Protein AF-A0AAW0LXF6-F1 (afdb_monomer)

Solvent-accessible surface area (backbone atoms only — not comparable to full-atom values): 4292 Å² total; per-residue (Å²): 130,85,80,82,53,78,89,75,52,65,90,86,74,71,96,76,80,51,74,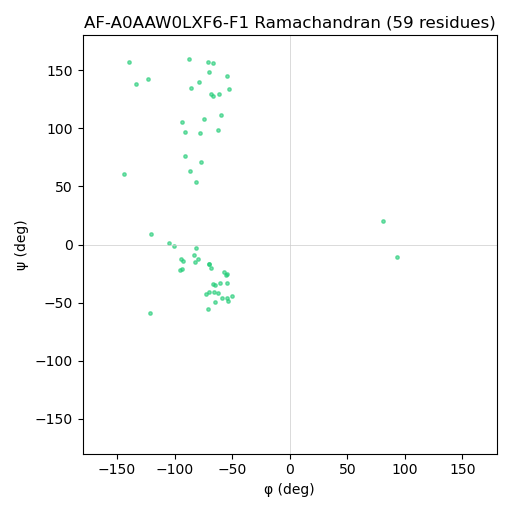69,49,46,45,66,68,36,50,51,32,47,76,76,65,45,44,86,83,35,66,87,61,78,88,75,65,78,87,80,52,57,83,86,52,54,87,75,57,81,79,84,122

Secondary structure (DSSP, 8-state):
-----GGGSPTT------HHHIIIIIIHHHHTT-TTTTTTS----TTTS-TTTGGG-----

Radius of gyration: 13.53 Å; Cα contacts (8 Å, |Δi|>4): 17; chains: 1; bounding box: 31×27×31 Å

Structure (mmCIF, N/CA/C/O backbone):
data_AF-A0AAW0LXF6-F1
#
_entry.id   AF-A0AAW0LXF6-F1
#
loop_
_atom_site.group_PDB
_atom_site.id
_atom_site.type_symbol
_atom_site.label_atom_id
_atom_site.label_alt_id
_atom_site.label_comp_id
_atom_site.label_asym_id
_atom_site.label_entity_id
_atom_site.label_seq_id
_atom_site.pdbx_PDB_ins_code
_atom_site.Cartn_x
_atom_site.Cartn_y
_atom_site.Cartn_z
_atom_site.occupancy
_atom_site.B_iso_or_equiv
_atom_site.auth_seq_id
_atom_site.auth_comp_id
_atom_site.auth_asym_id
_atom_site.auth_atom_id
_atom_site.pdbx_PDB_model_num
ATOM 1 N N . MET A 1 1 ? -20.510 -0.717 -0.289 1.00 48.88 1 MET A N 1
ATOM 2 C CA . MET A 1 1 ? -19.657 0.141 -1.132 1.00 48.8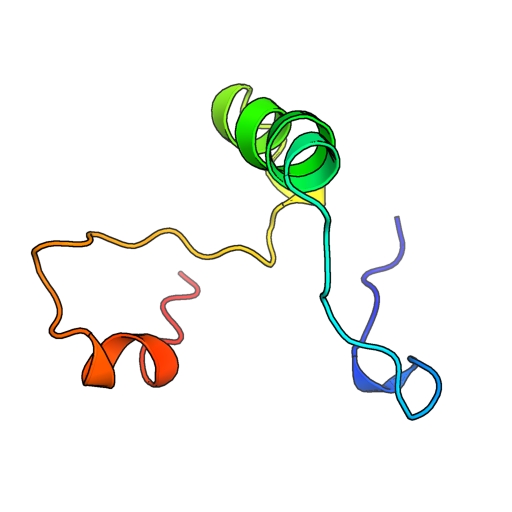8 1 MET A CA 1
ATOM 3 C C . MET A 1 1 ? -19.482 -0.594 -2.446 1.00 48.88 1 MET A C 1
ATOM 5 O O . MET A 1 1 ? -19.177 -1.781 -2.401 1.00 48.88 1 MET A O 1
ATOM 9 N N . GLU A 1 2 ? -19.822 0.024 -3.576 1.00 50.09 2 GLU A N 1
ATOM 10 C CA . GLU A 1 2 ? -19.691 -0.626 -4.885 1.00 50.09 2 GLU A CA 1
ATOM 11 C C . GLU A 1 2 ? -18.223 -0.974 -5.138 1.00 50.09 2 GLU A C 1
ATOM 13 O O . GLU A 1 2 ? -17.331 -0.146 -4.958 1.00 50.09 2 GLU A O 1
ATOM 18 N N . LYS A 1 3 ? -17.973 -2.230 -5.510 1.00 54.19 3 LYS A N 1
ATOM 19 C CA . LYS A 1 3 ? -16.655 -2.710 -5.915 1.00 54.19 3 LYS A CA 1
ATOM 20 C C . LYS A 1 3 ? -16.225 -1.882 -7.127 1.00 54.19 3 LYS A C 1
ATOM 22 O O . LYS A 1 3 ? -16.834 -2.009 -8.187 1.00 54.19 3 LYS A O 1
ATOM 27 N N . LEU A 1 4 ? -15.208 -1.033 -6.977 1.00 57.25 4 LEU A N 1
ATOM 28 C CA . LEU A 1 4 ? -14.637 -0.285 -8.097 1.00 57.25 4 LEU A CA 1
ATOM 29 C C . LEU A 1 4 ? -14.061 -1.299 -9.094 1.00 57.25 4 LEU A C 1
ATOM 31 O O . LEU A 1 4 ? -12.985 -1.855 -8.877 1.00 57.25 4 LEU A O 1
ATOM 35 N N . SER A 1 5 ? -14.813 -1.606 -10.153 1.00 65.12 5 SER A N 1
ATOM 36 C CA . SER A 1 5 ? -14.273 -2.362 -11.279 1.00 65.12 5 SER A CA 1
ATOM 37 C C . SER A 1 5 ? -13.229 -1.490 -11.962 1.00 65.12 5 SER A C 1
ATOM 39 O O . SER A 1 5 ? -13.520 -0.345 -12.314 1.00 65.12 5 SER A O 1
ATOM 41 N N . LEU A 1 6 ? -12.028 -2.034 -12.165 1.00 67.69 6 LEU A N 1
ATOM 42 C CA . LEU A 1 6 ? -10.970 -1.367 -12.925 1.00 67.69 6 LEU A CA 1
ATOM 43 C C . LEU A 1 6 ? -11.446 -0.985 -14.337 1.00 67.69 6 LEU A C 1
ATOM 45 O O . LEU A 1 6 ? -10.980 0.014 -14.879 1.00 67.69 6 LEU A O 1
ATOM 49 N N . ASP A 1 7 ? -12.429 -1.713 -14.876 1.00 72.88 7 ASP A N 1
ATOM 50 C CA . ASP A 1 7 ? -13.030 -1.476 -16.193 1.00 72.88 7 ASP A CA 1
ATOM 51 C C . ASP A 1 7 ? -13.888 -0.198 -16.255 1.00 72.88 7 ASP A C 1
ATOM 53 O O . ASP A 1 7 ? -14.183 0.295 -17.341 1.00 72.88 7 ASP A O 1
ATOM 57 N N . HIS A 1 8 ? -14.289 0.355 -15.105 1.00 80.19 8 HIS A N 1
ATOM 58 C CA . HIS A 1 8 ? -15.094 1.581 -15.022 1.00 80.19 8 HIS A CA 1
ATOM 59 C C . HIS A 1 8 ? -14.267 2.831 -14.695 1.00 80.19 8 HIS A C 1
ATOM 61 O O . HIS A 1 8 ? -14.821 3.929 -14.606 1.00 80.19 8 HIS A O 1
ATOM 67 N N . LEU A 1 9 ? -12.954 2.696 -14.492 1.00 83.75 9 LEU A N 1
ATOM 68 C CA . LEU A 1 9 ? -12.1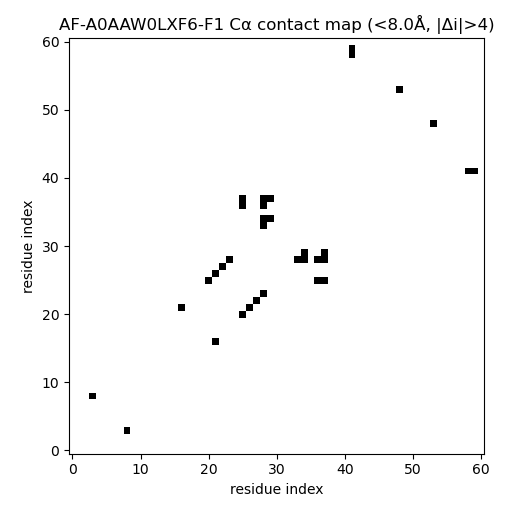03 3.842 -14.199 1.00 83.75 9 LEU A CA 1
ATOM 69 C C . LEU A 1 9 ? -11.778 4.621 -15.482 1.00 83.75 9 LEU A C 1
ATOM 71 O O . LEU A 1 9 ? -11.476 4.014 -16.513 1.00 83.75 9 LEU A O 1
ATOM 75 N N . PRO A 1 10 ? -11.775 5.967 -15.432 1.00 88.56 10 PRO A N 1
ATOM 76 C CA . PRO A 1 10 ? -11.298 6.771 -16.545 1.00 88.56 10 PRO A CA 1
ATOM 77 C C . PRO A 1 10 ? -9.874 6.368 -16.968 1.00 88.56 10 PRO A C 1
ATOM 79 O O . PRO A 1 10 ? -9.037 6.044 -16.113 1.00 88.56 10 PRO A O 1
ATOM 82 N N . PRO A 1 11 ? -9.553 6.431 -18.272 1.00 87.69 11 PRO A N 1
ATOM 83 C CA . PRO A 1 11 ? -8.196 6.205 -18.747 1.00 87.69 11 PRO A CA 1
ATOM 84 C C . PRO A 1 11 ? -7.186 7.089 -18.004 1.00 87.69 11 PRO A C 1
ATOM 86 O O . PRO A 1 11 ? -7.401 8.285 -17.826 1.00 87.69 11 PRO A O 1
ATOM 89 N N . GLY A 1 12 ? -6.073 6.494 -17.570 1.00 86.75 12 GLY A N 1
ATOM 90 C CA . GLY A 1 12 ? -5.008 7.196 -16.846 1.00 86.75 12 GLY A CA 1
ATOM 91 C C . GLY A 1 12 ? -5.124 7.158 -15.321 1.00 86.75 12 GLY A C 1
ATOM 92 O O . GLY A 1 12 ? -4.140 7.455 -14.646 1.00 86.75 12 GLY A O 1
ATOM 93 N N . VAL A 1 13 ? -6.251 6.713 -14.757 1.00 88.50 13 VAL A N 1
ATOM 94 C CA . VAL A 1 13 ? -6.339 6.462 -13.312 1.00 88.50 13 VAL A CA 1
ATOM 95 C C . VAL A 1 13 ? -5.466 5.261 -12.947 1.00 88.50 13 VAL A C 1
ATOM 97 O O . VAL A 1 13 ? -5.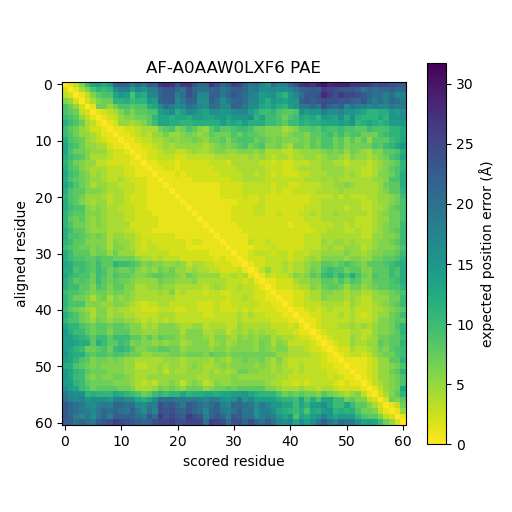518 4.200 -13.581 1.00 88.50 13 VAL A O 1
ATOM 100 N N . ARG A 1 14 ? -4.620 5.445 -11.933 1.00 88.50 14 ARG A N 1
ATOM 101 C CA . ARG A 1 14 ? -3.684 4.446 -11.412 1.00 88.50 14 ARG A CA 1
ATOM 102 C C . ARG A 1 14 ? -3.645 4.524 -9.894 1.00 88.50 14 ARG A C 1
ATOM 104 O O . ARG A 1 14 ? -3.943 5.560 -9.305 1.00 88.50 14 ARG A O 1
ATOM 111 N N . PHE A 1 15 ? -3.233 3.427 -9.276 1.00 88.94 15 PHE A N 1
ATOM 112 C CA . PHE A 1 15 ? -2.896 3.413 -7.863 1.00 88.94 15 PHE A CA 1
ATOM 113 C C . PHE A 1 15 ? -1.546 4.116 -7.661 1.00 88.94 15 PHE A C 1
ATOM 115 O O . PHE A 1 1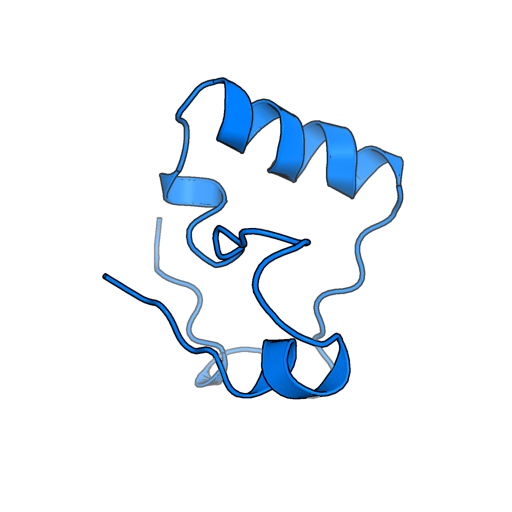5 ? -0.514 3.601 -8.084 1.00 88.94 15 PHE A O 1
ATOM 122 N N . SER A 1 16 ? -1.567 5.314 -7.075 1.00 93.25 16 SER A N 1
ATOM 123 C CA . SER A 1 16 ? -0.373 6.134 -6.821 1.00 93.25 16 SER A CA 1
ATOM 124 C C . SER A 1 16 ? -0.491 6.893 -5.486 1.00 93.25 16 SER A C 1
ATOM 126 O O . SER A 1 16 ? -0.527 8.127 -5.494 1.00 93.25 16 SER A O 1
ATOM 128 N N . PRO A 1 17 ? -0.615 6.186 -4.345 1.00 93.50 17 PRO A N 1
ATOM 129 C CA . PRO A 1 17 ? -0.743 6.814 -3.032 1.00 93.50 17 PRO A CA 1
ATOM 130 C C . PRO A 1 17 ? 0.569 7.465 -2.567 1.00 93.50 17 PRO A C 1
ATOM 132 O O . PRO A 1 17 ? 1.659 7.061 -2.972 1.00 93.50 17 PRO A O 1
ATOM 135 N N . LYS A 1 18 ? 0.465 8.440 -1.664 1.00 95.88 18 LYS A N 1
ATOM 136 C CA . LYS A 1 18 ? 1.588 9.028 -0.914 1.00 95.88 18 LYS A CA 1
ATOM 137 C C . LYS A 1 18 ? 1.860 8.243 0.369 1.00 95.88 18 LYS A C 1
ATOM 139 O O . LYS A 1 18 ? 0.950 7.614 0.900 1.00 95.88 18 LYS A O 1
ATOM 144 N N . ASP A 1 19 ? 3.055 8.375 0.944 1.00 96.81 19 ASP A N 1
ATOM 145 C CA . ASP A 1 19 ? 3.425 7.669 2.185 1.00 96.81 19 ASP A CA 1
ATOM 146 C C . ASP A 1 19 ? 2.395 7.815 3.326 1.00 96.81 19 ASP A C 1
ATOM 148 O O . ASP A 1 19 ? 2.029 6.799 3.924 1.00 96.81 19 ASP A O 1
ATOM 152 N N . PRO A 1 20 ? 1.836 9.015 3.612 1.00 97.31 20 PRO A N 1
ATOM 153 C CA . PRO A 1 20 ? 0.813 9.144 4.650 1.00 97.31 20 PRO A CA 1
ATOM 154 C C . PRO A 1 20 ? -0.479 8.398 4.301 1.00 97.31 20 PRO A C 1
ATOM 156 O O . PRO A 1 20 ? -1.122 7.831 5.178 1.00 97.31 20 PRO A O 1
ATOM 159 N N . GLU A 1 21 ? -0.848 8.362 3.021 1.00 94.62 21 GLU A N 1
ATOM 160 C CA . GLU A 1 21 ? -2.039 7.655 2.545 1.00 94.62 21 GLU A CA 1
ATOM 161 C C . GLU A 1 21 ? -1.841 6.140 2.655 1.00 94.62 21 GLU A C 1
ATOM 163 O O . GLU A 1 21 ? -2.748 5.449 3.111 1.00 94.62 21 GLU A O 1
ATOM 168 N N . VAL A 1 22 ? -0.645 5.630 2.325 1.00 94.44 22 VAL A N 1
ATOM 169 C CA . VAL A 1 22 ? -0.262 4.216 2.512 1.00 94.44 22 VAL A CA 1
ATOM 170 C C . VAL A 1 22 ? -0.490 3.778 3.960 1.00 94.44 22 VAL A C 1
ATOM 172 O O . VAL A 1 22 ? -1.117 2.747 4.217 1.00 94.44 22 VAL A O 1
ATOM 175 N N . ILE A 1 23 ? -0.013 4.578 4.913 1.00 94.94 23 ILE A N 1
ATOM 176 C CA . ILE A 1 23 ? -0.096 4.260 6.340 1.00 94.94 23 ILE A CA 1
ATOM 177 C C . ILE A 1 23 ? -1.539 4.365 6.842 1.00 94.94 23 ILE A C 1
ATOM 179 O O . ILE A 1 23 ? -2.067 3.402 7.401 1.00 94.94 23 ILE A O 1
ATOM 183 N N . GLU A 1 24 ? -2.172 5.522 6.651 1.00 94.06 24 GLU A N 1
ATOM 184 C CA . GLU A 1 24 ? -3.468 5.840 7.259 1.00 94.06 24 GLU A CA 1
ATOM 185 C C . GLU A 1 24 ? -4.627 5.074 6.619 1.00 94.06 24 GLU A C 1
ATOM 187 O O . GLU A 1 24 ? -5.494 4.570 7.329 1.00 94.06 24 GLU A O 1
ATOM 192 N N . LEU A 1 25 ? -4.646 4.964 5.289 1.00 91.56 25 LEU A N 1
ATOM 193 C CA . LEU A 1 25 ? -5.805 4.440 4.561 1.00 91.56 25 LEU A CA 1
ATOM 194 C C . LEU A 1 25 ? -5.716 2.941 4.283 1.00 91.56 25 LEU A C 1
ATOM 196 O O . LEU A 1 25 ? -6.749 2.307 4.069 1.00 91.56 25 LEU A O 1
ATOM 200 N N . TYR A 1 26 ? -4.514 2.359 4.299 1.00 92.44 26 TYR A N 1
ATOM 201 C CA . TYR A 1 26 ? -4.328 0.962 3.909 1.00 92.44 26 TYR A CA 1
ATOM 202 C C . TYR A 1 26 ? -3.721 0.115 5.024 1.00 92.44 26 TYR A C 1
ATOM 204 O O . TYR A 1 26 ? -4.354 -0.840 5.472 1.00 92.44 26 TYR A O 1
ATOM 212 N N . LEU A 1 27 ? -2.532 0.461 5.523 1.00 93.38 27 LEU A N 1
ATOM 213 C CA . LEU A 1 27 ? -1.847 -0.371 6.518 1.00 93.38 27 LEU A CA 1
ATOM 214 C C . LEU A 1 27 ? -2.611 -0.443 7.843 1.00 93.38 27 LEU A C 1
ATOM 216 O O . LEU A 1 27 ? -2.856 -1.541 8.342 1.00 93.38 27 LEU A O 1
ATOM 220 N N . LYS A 1 28 ? -3.036 0.700 8.398 1.00 93.62 28 LYS A N 1
ATOM 221 C CA . LYS A 1 28 ? -3.808 0.719 9.654 1.00 93.62 28 LYS A CA 1
ATOM 222 C C . LYS A 1 28 ? -5.105 -0.076 9.538 1.00 93.62 28 LYS A C 1
ATOM 224 O O . LYS A 1 28 ? -5.400 -0.890 10.408 1.00 93.62 28 LYS A O 1
ATOM 229 N N . ASN A 1 29 ? -5.841 0.120 8.446 1.00 91.56 29 ASN A N 1
ATOM 230 C CA . ASN A 1 29 ? -7.102 -0.577 8.202 1.00 91.56 29 ASN A CA 1
ATOM 231 C C . ASN A 1 29 ? -6.910 -2.093 8.104 1.00 91.56 29 ASN A C 1
ATOM 233 O O . ASN A 1 29 ? -7.682 -2.835 8.705 1.00 91.56 29 ASN A O 1
ATOM 237 N N . LYS A 1 30 ? -5.849 -2.550 7.428 1.00 90.31 30 LYS A N 1
ATOM 238 C CA . LYS A 1 30 ? -5.529 -3.978 7.323 1.00 90.31 30 LYS A CA 1
ATOM 239 C C . LYS A 1 30 ? -5.147 -4.594 8.674 1.00 90.31 30 LYS A C 1
ATOM 241 O O . LYS A 1 30 ? -5.618 -5.668 9.015 1.00 90.31 30 LYS A O 1
ATOM 246 N N . ILE A 1 31 ? -4.372 -3.887 9.500 1.00 91.00 31 ILE A N 1
ATOM 247 C CA . ILE A 1 31 ? -3.967 -4.374 10.835 1.00 91.00 31 ILE A CA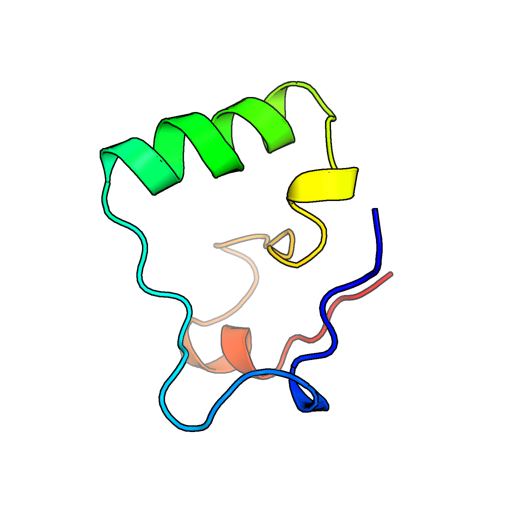 1
ATOM 248 C C . ILE A 1 31 ? -5.160 -4.493 11.799 1.00 91.00 31 IL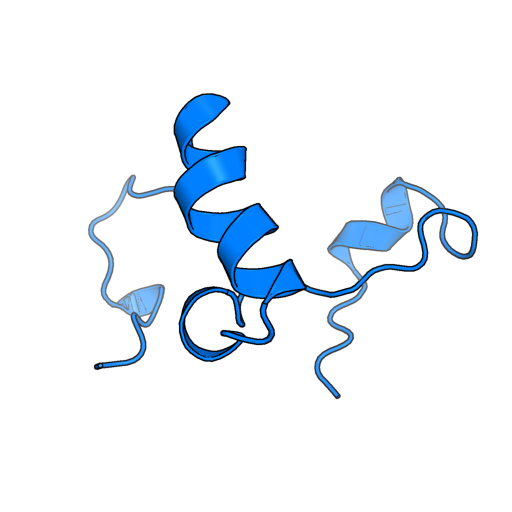E A C 1
ATOM 250 O O . ILE A 1 31 ? -5.185 -5.384 12.644 1.00 91.00 31 ILE A O 1
ATOM 254 N N . ILE A 1 32 ? -6.152 -3.609 11.682 1.00 92.81 32 ILE A N 1
ATOM 255 C CA . ILE A 1 32 ? -7.357 -3.612 12.532 1.00 92.81 32 ILE A CA 1
ATOM 256 C C . ILE A 1 32 ? -8.403 -4.635 12.027 1.00 92.81 32 ILE A C 1
ATOM 258 O O . ILE A 1 32 ? -9.431 -4.843 12.670 1.00 92.81 32 ILE A O 1
ATOM 262 N N . GLY A 1 33 ? -8.141 -5.313 10.902 1.00 86.62 33 GLY A N 1
ATOM 263 C CA . GLY A 1 33 ? -9.036 -6.312 10.309 1.00 86.62 33 GLY A CA 1
ATOM 264 C C . GLY A 1 33 ? -10.171 -5.713 9.474 1.00 86.62 33 GLY A C 1
ATOM 265 O O . GLY A 1 33 ? -11.196 -6.361 9.256 1.00 86.62 33 GLY A O 1
ATOM 266 N N . ASN A 1 34 ? -10.030 -4.466 9.011 1.00 86.62 34 ASN A N 1
ATOM 267 C CA . ASN A 1 34 ? -10.974 -3.846 8.082 1.00 86.62 34 ASN A CA 1
ATOM 268 C C . ASN A 1 34 ? -10.616 -4.181 6.620 1.00 86.62 34 ASN A C 1
ATOM 270 O O . ASN A 1 34 ? -10.310 -3.304 5.809 1.00 86.62 34 ASN A O 1
ATOM 274 N N . ASP A 1 35 ? -10.671 -5.468 6.278 1.00 81.69 35 ASP A N 1
ATOM 275 C CA . ASP A 1 35 ? -10.217 -5.985 4.977 1.00 81.69 35 ASP A CA 1
ATOM 276 C C . ASP A 1 35 ? -11.117 -5.571 3.809 1.00 81.69 35 ASP A C 1
ATOM 278 O O . ASP A 1 35 ? -10.713 -5.623 2.649 1.00 81.69 35 ASP A O 1
ATOM 282 N N . LYS A 1 36 ? -12.342 -5.113 4.088 1.00 82.38 36 LYS A N 1
ATOM 283 C CA . LYS A 1 36 ? -13.295 -4.686 3.052 1.00 82.38 36 LYS A CA 1
ATOM 284 C C . LYS A 1 36 ? -12.772 -3.525 2.212 1.00 82.38 36 LYS A C 1
ATOM 286 O O . LYS A 1 36 ? -13.069 -3.476 1.022 1.00 82.38 36 LYS A O 1
ATOM 291 N N . ASP A 1 37 ? -11.994 -2.631 2.815 1.00 81.19 37 ASP A N 1
ATOM 292 C CA . ASP A 1 37 ? -11.460 -1.442 2.144 1.00 81.19 37 ASP A CA 1
ATOM 293 C C . ASP A 1 37 ? -10.048 -1.670 1.584 1.00 81.19 37 ASP A C 1
ATOM 295 O O . ASP A 1 37 ? -9.564 -0.887 0.769 1.00 81.19 37 ASP A O 1
ATOM 299 N N . THR A 1 38 ? -9.391 -2.765 1.977 1.00 87.00 38 THR A N 1
ATOM 300 C CA . THR A 1 38 ? -8.000 -3.089 1.617 1.00 87.00 38 THR A CA 1
ATOM 301 C C . THR A 1 38 ? -7.866 -4.421 0.872 1.00 87.00 38 THR A C 1
ATOM 303 O O . THR A 1 38 ? -6.750 -4.858 0.595 1.00 87.00 38 THR A O 1
ATOM 306 N N . TRP A 1 39 ? -8.991 -5.028 0.468 1.00 83.50 39 TRP A N 1
ATOM 307 C CA . TRP A 1 39 ? -9.084 -6.346 -0.184 1.00 83.50 39 TRP A CA 1
ATOM 308 C C . TRP A 1 39 ? -8.224 -6.496 -1.444 1.00 83.50 39 TRP A C 1
ATOM 310 O O . TRP A 1 39 ? -7.866 -7.603 -1.836 1.00 83.50 39 TRP A O 1
ATOM 320 N N . PHE A 1 40 ? -7.915 -5.385 -2.111 1.00 83.25 40 PHE A N 1
ATOM 321 C CA . PHE A 1 40 ? -7.125 -5.367 -3.337 1.00 83.25 40 PHE A CA 1
ATOM 322 C C . PHE A 1 40 ? -5.608 -5.388 -3.082 1.00 83.25 40 PHE A C 1
ATOM 324 O O . PHE A 1 40 ? -4.842 -5.544 -4.032 1.00 83.25 40 PHE A O 1
ATOM 331 N N . ILE A 1 41 ? -5.164 -5.231 -1.829 1.00 87.69 41 ILE A N 1
ATOM 332 C CA . ILE A 1 41 ? -3.765 -5.385 -1.420 1.00 87.69 41 ILE A CA 1
ATOM 333 C C . ILE A 1 41 ? -3.585 -6.835 -0.952 1.00 87.69 41 ILE A C 1
ATOM 335 O O . ILE A 1 41 ? -4.045 -7.167 0.146 1.00 87.69 41 ILE A O 1
ATOM 339 N N . PRO A 1 42 ? -2.928 -7.707 -1.737 1.00 84.62 42 PRO A N 1
ATOM 340 C CA . PRO A 1 42 ? -2.760 -9.108 -1.369 1.00 84.62 42 PRO A CA 1
ATOM 341 C C . PRO A 1 42 ? -1.859 -9.262 -0.141 1.00 84.62 42 PRO A C 1
ATOM 343 O O . PRO A 1 42 ? -1.045 -8.393 0.183 1.00 84.62 42 PRO A O 1
ATOM 346 N N . GLU A 1 43 ? -2.011 -10.376 0.566 1.00 85.31 43 GLU A N 1
ATOM 347 C CA . GLU A 1 43 ? -1.035 -10.805 1.565 1.00 85.31 43 GLU A CA 1
ATOM 348 C C . GLU A 1 43 ? 0.072 -11.602 0.893 1.00 85.31 43 GLU A C 1
ATOM 350 O O . GLU A 1 43 ? -0.177 -12.467 0.053 1.00 85.31 43 GLU A O 1
ATOM 355 N N . LEU A 1 44 ? 1.309 -11.290 1.261 1.00 84.88 44 LEU A N 1
ATOM 356 C CA . LEU A 1 44 ? 2.483 -11.908 0.682 1.00 84.88 44 LEU A CA 1
ATOM 357 C C . LEU A 1 44 ? 3.437 -12.321 1.789 1.00 84.88 44 LEU A C 1
ATOM 359 O O . LEU A 1 44 ? 3.712 -11.563 2.721 1.00 84.88 44 LEU A O 1
ATOM 363 N N . LYS A 1 45 ? 4.011 -13.506 1.628 1.00 83.81 45 LYS A N 1
ATOM 364 C CA . LYS A 1 45 ? 5.150 -13.940 2.417 1.00 83.81 45 LYS A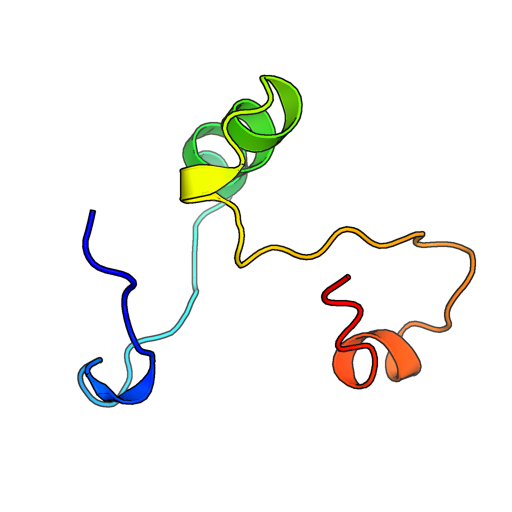 CA 1
ATOM 365 C C . LYS A 1 45 ? 6.431 -13.550 1.693 1.00 83.81 45 LYS A C 1
ATOM 367 O O . LYS A 1 45 ? 6.897 -14.245 0.800 1.00 83.81 45 LYS A O 1
ATOM 372 N N . PHE A 1 46 ? 6.985 -12.411 2.095 1.00 81.50 46 PHE A N 1
ATOM 373 C CA . PHE A 1 46 ? 8.061 -11.716 1.379 1.00 81.50 46 PHE A CA 1
ATOM 374 C C . PHE A 1 46 ? 9.333 -12.546 1.145 1.00 81.50 46 PHE A C 1
ATOM 376 O O . PHE A 1 46 ? 10.101 -12.242 0.243 1.00 81.50 46 PHE A O 1
ATOM 383 N N . TYR A 1 47 ? 9.560 -13.569 1.970 1.00 85.75 47 TYR A N 1
ATOM 384 C CA . TYR A 1 47 ? 10.760 -14.406 1.932 1.00 85.75 47 TYR A CA 1
ATOM 385 C C . TYR A 1 47 ? 10.533 -15.791 1.315 1.00 85.75 47 TYR A C 1
ATOM 387 O O . TYR A 1 47 ? 11.461 -16.593 1.294 1.00 85.75 47 TYR A O 1
ATOM 395 N N . GLU A 1 48 ? 9.316 -16.100 0.859 1.00 88.25 48 GLU A N 1
ATOM 396 C CA . GLU A 1 48 ? 9.024 -17.383 0.201 1.00 88.25 48 GLU A CA 1
ATOM 397 C C . GLU A 1 48 ? 9.111 -17.295 -1.327 1.00 88.25 48 GLU A C 1
ATOM 399 O O . GLU A 1 48 ? 9.326 -18.314 -1.977 1.00 88.25 48 GLU A O 1
ATOM 404 N N . ASP A 1 49 ? 8.974 -16.093 -1.893 1.00 85.88 49 ASP A N 1
ATOM 405 C CA . ASP A 1 49 ? 8.909 -15.864 -3.333 1.00 85.88 49 ASP A CA 1
ATOM 406 C C . ASP A 1 49 ? 10.007 -14.892 -3.782 1.00 85.88 49 ASP A C 1
ATOM 408 O O . ASP A 1 49 ? 10.304 -13.904 -3.107 1.00 85.88 49 ASP A O 1
ATOM 412 N N . GLU A 1 50 ? 10.580 -15.142 -4.959 1.00 87.44 50 GLU A N 1
ATOM 413 C CA . GLU A 1 50 ? 11.518 -14.208 -5.575 1.00 87.44 50 GLU A CA 1
ATOM 414 C C . GLU A 1 50 ? 10.796 -12.929 -6.052 1.00 87.44 50 GLU A C 1
ATOM 416 O O . GLU A 1 50 ? 9.648 -12.997 -6.512 1.00 87.44 50 GLU A O 1
ATOM 421 N N . PRO A 1 51 ? 11.450 -11.748 -6.038 1.00 88.56 51 PRO A N 1
ATOM 422 C CA . PRO A 1 51 ? 10.808 -10.474 -6.380 1.00 88.56 51 PRO A CA 1
ATOM 423 C C . PRO A 1 51 ? 10.123 -10.446 -7.757 1.00 88.56 51 PRO A C 1
ATOM 425 O O . PRO A 1 51 ? 9.101 -9.783 -7.937 1.00 88.56 51 PRO A O 1
ATOM 428 N N . TRP A 1 52 ? 10.670 -11.166 -8.740 1.00 88.81 52 TRP A N 1
ATOM 429 C CA . TRP A 1 52 ? 10.121 -11.252 -10.101 1.00 88.81 52 TRP A CA 1
ATOM 430 C C . TRP A 1 52 ? 8.938 -12.220 -10.235 1.00 88.81 52 TRP A C 1
ATOM 432 O O . TRP A 1 52 ? 8.241 -12.196 -11.254 1.00 88.81 52 TRP A O 1
ATOM 442 N N . ASP A 1 53 ? 8.688 -13.057 -9.232 1.00 85.00 53 ASP A N 1
ATOM 443 C CA . ASP A 1 53 ? 7.553 -13.978 -9.202 1.00 85.00 53 ASP A CA 1
ATOM 444 C C . ASP A 1 53 ? 6.330 -13.376 -8.491 1.00 85.00 53 ASP A C 1
ATOM 446 O O . ASP A 1 53 ? 5.200 -13.821 -8.714 1.00 85.00 53 ASP A O 1
ATOM 450 N N . LEU A 1 54 ? 6.506 -12.273 -7.752 1.00 82.88 54 LEU A N 1
ATOM 451 C CA . LEU A 1 54 ? 5.418 -11.553 -7.076 1.00 82.88 54 LEU A CA 1
ATOM 452 C C . LEU A 1 54 ? 4.272 -11.133 -8.016 1.00 82.88 54 LEU A C 1
ATOM 454 O O . LEU A 1 54 ? 3.118 -11.403 -7.683 1.00 82.88 54 LEU A O 1
ATOM 458 N N . PRO A 1 55 ? 4.517 -10.549 -9.209 1.00 83.19 55 PRO A N 1
ATOM 459 C CA . PRO A 1 55 ? 3.429 -10.103 -10.085 1.00 83.19 55 PRO A CA 1
ATOM 460 C C . PRO A 1 55 ? 2.602 -11.247 -10.686 1.00 83.19 55 PRO A C 1
ATOM 462 O O . PRO A 1 55 ? 1.484 -11.022 -11.140 1.00 83.19 55 PRO A O 1
ATOM 465 N N . LYS A 1 56 ? 3.150 -12.469 -10.721 1.00 75.38 56 LYS A N 1
ATOM 466 C CA . LYS A 1 56 ? 2.471 -13.665 -11.254 1.00 75.38 56 LYS A CA 1
ATOM 467 C C . LYS A 1 56 ? 1.538 -14.299 -10.225 1.00 75.38 56 LYS A C 1
ATOM 469 O O . LYS A 1 56 ? 0.716 -15.148 -10.561 1.00 75.38 56 LYS A O 1
ATOM 474 N N . THR A 1 57 ? 1.697 -13.907 -8.968 1.00 61.53 57 THR A N 1
ATOM 475 C CA . THR A 1 57 ? 1.096 -14.554 -7.816 1.00 61.53 57 THR A CA 1
ATOM 476 C C . THR A 1 57 ? -0.256 -13.909 -7.513 1.00 61.53 57 THR A C 1
ATOM 478 O O . THR A 1 57 ? -0.396 -13.122 -6.581 1.00 61.53 57 THR A O 1
ATOM 481 N N . ASP A 1 58 ? -1.284 -14.236 -8.30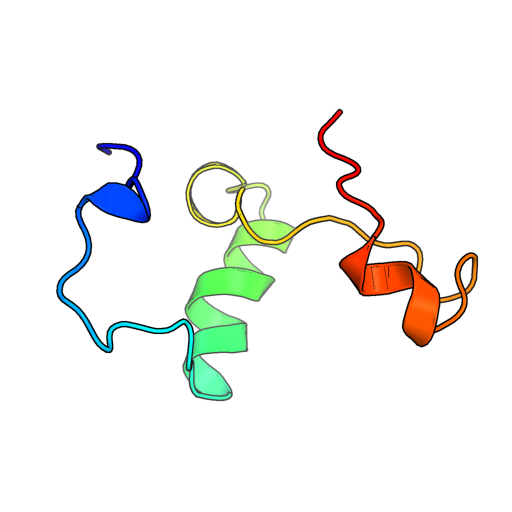0 1.00 57.81 58 ASP A N 1
ATOM 482 C CA . ASP A 1 58 ? -2.677 -13.937 -7.934 1.00 57.81 58 ASP A CA 1
ATOM 483 C C . ASP A 1 58 ? -3.154 -14.957 -6.880 1.00 57.81 58 ASP A C 1
ATOM 485 O O . ASP A 1 58 ? -3.915 -15.878 -7.168 1.00 57.81 58 ASP A O 1
ATOM 489 N N . ARG A 1 59 ? -2.640 -14.853 -5.646 1.00 57.28 59 ARG A N 1
ATOM 490 C CA . ARG A 1 59 ? -3.037 -15.697 -4.497 1.00 57.28 59 ARG A CA 1
ATOM 491 C C . ARG A 1 59 ? -4.331 -15.184 -3.848 1.00 57.28 59 ARG A C 1
ATOM 493 O O . ARG A 1 59 ? -4.375 -14.932 -2.649 1.00 57.28 59 ARG A O 1
ATOM 500 N N . ARG A 1 60 ? -5.394 -15.008 -4.635 1.00 56.41 60 ARG A N 1
ATOM 501 C CA . ARG A 1 60 ? -6.748 -14.803 -4.095 1.00 56.41 60 ARG A CA 1
ATOM 502 C C . ARG A 1 60 ? -7.298 -16.163 -3.656 1.00 56.41 60 ARG A C 1
ATOM 504 O O . ARG A 1 60 ? -7.789 -16.914 -4.496 1.00 56.41 60 ARG A O 1
ATOM 511 N N . ILE A 1 61 ? -7.168 -16.484 -2.370 1.00 37.50 61 ILE A N 1
ATOM 512 C CA . ILE A 1 61 ? -7.904 -17.569 -1.697 1.00 37.50 61 ILE A CA 1
ATOM 513 C C . ILE A 1 61 ? -8.875 -16.923 -0.716 1.00 37.50 61 ILE A C 1
ATOM 515 O O . ILE A 1 61 ? -8.432 -15.977 -0.029 1.00 37.50 61 ILE A O 1
#

Mean predicted aligned error: 7.09 Å

InterPro domains:
  IPR003441 NAC domain [PF02365] (10-58)
  IPR003441 NAC domain [PS51005] (9-61)
  IPR036093 NAC domain superfamily [G3DSA:2.170.150.80] (19-60)
  IPR036093 NAC domain superfamily [SSF101941] (6-57)

pLDDT: mean 82.0, std 13.61, range [37.5, 97.31]

Sequence (61 aa):
MEKLSLDHLPPGVRFSPKDPEVIELYLKNKIIGNDKDTWFIPELKFYEDEPWDLPKTDRRI

Foldseek 3Di:
DDDPDPVPDDPPDDPDDDPVCCVPQEVVCVVVPVCVSHVVPDDDDPPPDDPVCVVVDPPPD

Organism: Quercus suber (NCBI:txid58331)